Protein AF-A0A9D5CUD9-F1 (afdb_monomer)

pLDDT: mean 70.71, std 22.94, range [28.19, 95.5]

InterPro domains:
  IPR008630 Glycosyltransferase 34 [PTHR31311] (1-83)

Sequence (146 aa):
MIENYHPGLGDHRWPLVTHFVGCKPCGKFGDYPVERCLKQMDRAFNFGDNQILQMYGFEHKTLASRRVKRIRNETSDPLDIKDDLGLLHPSFKETKVESNLSSHPYTARKAINVMFTWHHNLVWNVKEPMPQCNVGKKSLGVYVVN

Solvent-accessible surface area (backbone atoms only — not comparable to full-atom values): 9901 Å² total; per-residue (Å²): 86,83,92,82,43,63,82,77,65,54,40,99,62,30,59,28,63,55,72,60,80,54,43,35,86,66,50,98,78,41,83,45,62,59,70,61,42,51,57,49,50,48,27,53,48,42,59,46,46,31,65,58,32,45,62,76,34,28,33,52,75,40,50,87,42,95,49,68,42,75,78,55,81,90,63,99,61,67,81,80,60,76,43,98,80,46,72,92,76,38,79,92,74,64,76,84,76,79,80,78,84,70,90,77,85,87,87,81,93,82,85,88,83,89,86,84,86,85,86,82,79,84,72,80,74,88,70,78,69,73,86,69,68,54,93,88,58,84,70,76,63,70,50,79,42,115

Structure (mmCIF, N/CA/C/O backbone):
data_AF-A0A9D5CUD9-F1
#
_entry.id   AF-A0A9D5CUD9-F1
#
loop_
_atom_site.group_PDB
_atom_site.id
_atom_site.type_symbol
_atom_site.label_atom_id
_atom_site.label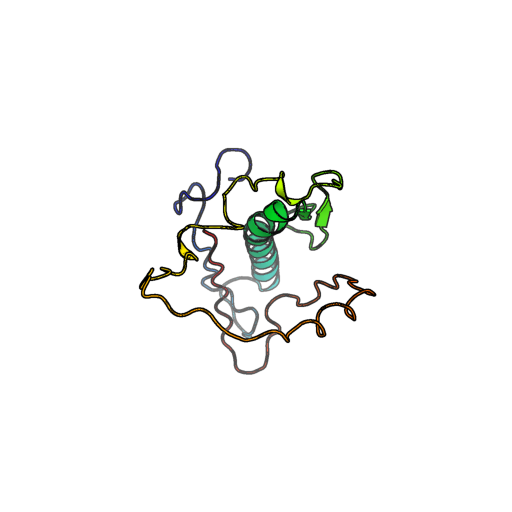_alt_id
_atom_site.label_comp_id
_atom_site.label_asym_id
_atom_site.label_entity_id
_atom_site.label_seq_id
_atom_site.pdbx_PDB_ins_code
_atom_site.Cartn_x
_atom_site.Cartn_y
_atom_site.Cartn_z
_atom_site.occupancy
_atom_site.B_iso_or_equiv
_atom_site.auth_seq_id
_atom_site.auth_comp_id
_atom_site.auth_asym_id
_atom_site.auth_atom_id
_atom_site.pdbx_PDB_model_num
ATOM 1 N N . MET A 1 1 ? -9.899 -0.698 -6.709 1.00 85.69 1 MET A N 1
ATOM 2 C CA . MET A 1 1 ? -9.750 -1.756 -5.687 1.00 85.69 1 MET A CA 1
ATOM 3 C C . MET A 1 1 ? -10.235 -1.229 -4.353 1.00 85.69 1 MET A C 1
ATOM 5 O O . MET A 1 1 ? -11.344 -1.582 -4.002 1.00 85.69 1 MET A O 1
ATOM 9 N N . ILE A 1 2 ? -9.510 -0.299 -3.719 1.00 86.75 2 ILE A N 1
ATOM 10 C CA . ILE A 1 2 ? -9.855 0.278 -2.400 1.00 86.75 2 ILE A CA 1
ATOM 11 C C . ILE A 1 2 ? -11.309 0.782 -2.296 1.00 86.75 2 ILE A C 1
ATOM 13 O O . ILE A 1 2 ? -11.946 0.562 -1.281 1.00 86.75 2 ILE A O 1
ATOM 17 N N . GLU A 1 3 ? -11.849 1.425 -3.335 1.00 89.19 3 GLU A N 1
ATOM 18 C CA . GLU A 1 3 ? -13.214 1.991 -3.299 1.00 89.19 3 GLU A CA 1
ATOM 19 C C . GLU A 1 3 ? -14.338 0.949 -3.416 1.00 89.19 3 GLU A C 1
ATOM 21 O O . GLU A 1 3 ? -15.446 1.197 -2.958 1.00 89.19 3 GLU A O 1
ATOM 26 N N . ASN A 1 4 ? -14.066 -0.206 -4.034 1.00 91.19 4 ASN A N 1
ATOM 27 C CA . ASN A 1 4 ? -15.109 -1.153 -4.457 1.00 91.19 4 ASN A CA 1
ATOM 28 C C . ASN A 1 4 ? -14.991 -2.533 -3.795 1.00 91.19 4 ASN A C 1
ATOM 30 O O . ASN A 1 4 ? -15.916 -3.333 -3.894 1.00 91.19 4 ASN A O 1
ATOM 34 N N . TYR A 1 5 ? -13.845 -2.847 -3.187 1.00 91.75 5 TYR A N 1
ATOM 35 C CA . TYR A 1 5 ? -13.515 -4.180 -2.687 1.00 91.75 5 TYR A CA 1
ATOM 36 C C . TYR A 1 5 ? -12.762 -4.104 -1.359 1.00 91.75 5 TYR A C 1
ATOM 38 O O . TYR A 1 5 ? -12.161 -3.081 -1.035 1.00 91.75 5 TYR A O 1
ATOM 46 N N . HIS A 1 6 ? -12.758 -5.221 -0.633 1.00 87.81 6 HIS A N 1
ATOM 47 C CA . HIS A 1 6 ? -12.074 -5.392 0.646 1.00 87.81 6 HIS A CA 1
ATOM 48 C C . HIS A 1 6 ? -10.998 -6.497 0.561 1.00 87.81 6 HIS A C 1
ATOM 50 O O . HIS A 1 6 ? -11.066 -7.349 -0.335 1.00 87.81 6 HIS A O 1
ATOM 56 N N . PRO A 1 7 ? -10.009 -6.498 1.474 1.00 87.88 7 PRO A N 1
ATOM 57 C CA . PRO A 1 7 ? -9.011 -7.566 1.592 1.00 87.88 7 PRO A CA 1
ATOM 5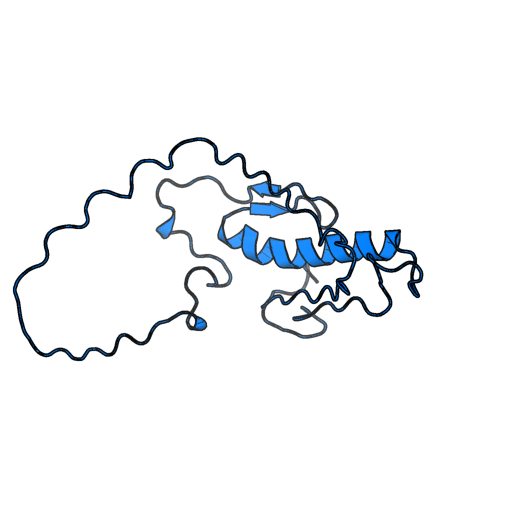8 C C . PRO A 1 7 ? -9.613 -8.943 1.910 1.00 87.88 7 PRO A C 1
ATOM 60 O O . PRO A 1 7 ? -10.781 -9.050 2.289 1.00 87.88 7 PRO A O 1
ATOM 63 N N . GLY A 1 8 ? -8.824 -10.005 1.705 1.00 84.19 8 GLY A N 1
ATOM 64 C CA . GLY A 1 8 ? -9.236 -11.402 1.901 1.00 84.19 8 GLY A CA 1
ATOM 65 C C . GLY A 1 8 ? -9.791 -12.136 0.667 1.00 84.19 8 GLY A C 1
ATOM 66 O O . GLY A 1 8 ? -10.123 -13.314 0.768 1.00 84.19 8 GLY A O 1
ATOM 67 N N . LEU A 1 9 ? -9.893 -11.488 -0.504 1.00 85.31 9 LEU A N 1
ATOM 68 C CA . LEU A 1 9 ? -10.397 -12.127 -1.739 1.00 85.31 9 LEU A CA 1
ATOM 69 C C . LEU A 1 9 ? -9.316 -12.891 -2.521 1.00 85.31 9 LEU A C 1
ATOM 71 O O . LEU A 1 9 ? -9.598 -13.936 -3.103 1.00 85.31 9 LEU A O 1
ATOM 75 N N . GLY A 1 10 ? -8.093 -12.360 -2.570 1.00 84.25 10 GLY A N 1
ATOM 76 C CA . GLY A 1 10 ? -6.942 -12.991 -3.225 1.00 84.25 10 GLY A CA 1
ATOM 77 C C . GLY A 1 10 ? -6.972 -13.032 -4.761 1.00 84.25 10 GLY A C 1
ATOM 78 O O . GLY A 1 10 ? -6.051 -13.581 -5.364 1.00 84.25 10 GLY A O 1
ATOM 79 N N . ASP A 1 11 ? -7.989 -12.457 -5.408 1.00 86.44 11 ASP A N 1
ATOM 80 C CA . ASP A 1 11 ? -8.171 -12.446 -6.864 1.00 86.44 11 ASP A CA 1
ATOM 81 C C . ASP A 1 11 ? -7.969 -11.042 -7.475 1.00 86.44 11 ASP A C 1
ATOM 83 O O . ASP A 1 11 ? -7.394 -10.143 -6.867 1.00 86.44 11 ASP A O 1
ATOM 87 N N . HIS A 1 12 ? -8.445 -10.827 -8.704 1.00 86.62 12 HIS A N 1
ATOM 88 C CA . HIS A 1 12 ? -8.385 -9.532 -9.395 1.00 86.62 12 HIS A CA 1
ATOM 89 C C . HIS A 1 12 ? -9.047 -8.364 -8.632 1.00 86.62 12 HIS A C 1
ATOM 91 O O . HIS A 1 12 ? -8.789 -7.202 -8.957 1.00 86.62 12 HIS A O 1
ATOM 97 N N . ARG A 1 13 ? -9.900 -8.645 -7.640 1.00 90.06 13 ARG A N 1
ATOM 98 C CA . ARG A 1 13 ? -10.549 -7.644 -6.785 1.00 90.06 13 ARG A CA 1
ATOM 99 C C . ARG A 1 13 ? -9.622 -7.180 -5.662 1.00 90.06 13 ARG A C 1
ATOM 101 O O . ARG A 1 13 ? -9.627 -5.991 -5.333 1.00 90.06 13 ARG A O 1
ATOM 108 N N . TRP A 1 14 ? -8.816 -8.098 -5.122 1.00 90.62 14 TRP A N 1
ATOM 109 C CA . TRP A 1 14 ? -7.785 -7.833 -4.119 1.00 90.62 14 TRP A CA 1
ATOM 110 C C . TRP A 1 14 ? -6.623 -8.833 -4.246 1.00 90.62 14 TRP A C 1
ATOM 112 O O . TRP A 1 14 ? -6.706 -9.937 -3.703 1.00 90.62 14 TRP A O 1
ATOM 122 N N . PRO A 1 15 ? -5.548 -8.496 -4.979 1.00 88.56 15 PRO A N 1
ATOM 123 C CA . PRO A 1 15 ? -4.509 -9.466 -5.295 1.00 8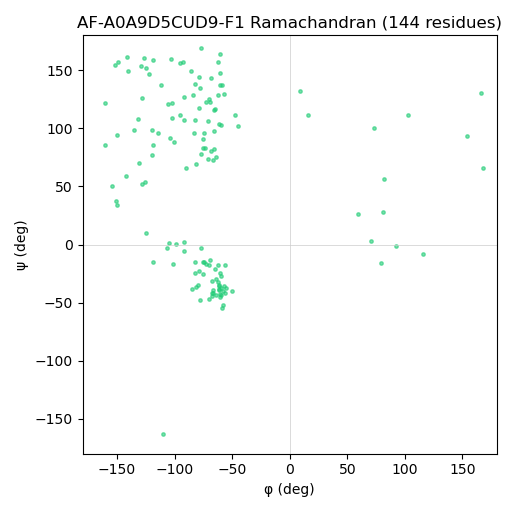8.56 15 PRO A CA 1
ATOM 124 C C . PRO A 1 15 ? -3.695 -9.832 -4.051 1.00 88.56 15 PRO A C 1
ATOM 126 O O . PRO A 1 15 ? -3.090 -8.960 -3.431 1.00 88.56 15 PRO A O 1
ATOM 129 N N . LEU A 1 16 ? -3.612 -11.134 -3.751 1.00 86.06 16 LEU A N 1
ATOM 130 C CA . LEU A 1 16 ? -2.765 -11.666 -2.671 1.00 86.06 16 LEU A CA 1
ATOM 131 C C . LEU A 1 16 ? -1.281 -11.366 -2.920 1.00 86.06 16 LEU A C 1
ATOM 133 O O . LEU A 1 16 ? -0.531 -11.077 -1.992 1.00 86.06 16 LEU A O 1
ATOM 137 N N . VAL A 1 17 ? -0.850 -11.443 -4.183 1.00 87.31 17 VAL A N 1
ATOM 138 C CA . VAL A 1 17 ? 0.535 -11.198 -4.590 1.00 87.31 17 VAL A CA 1
ATOM 139 C C . VAL A 1 17 ? 0.587 -10.196 -5.731 1.00 87.31 17 VAL A C 1
ATOM 141 O O . VAL A 1 17 ? 0.018 -10.423 -6.798 1.00 87.31 17 VAL A O 1
ATOM 144 N N . THR A 1 18 ? 1.363 -9.127 -5.546 1.00 87.06 18 THR A N 1
ATOM 145 C CA . THR A 1 18 ? 1.788 -8.255 -6.652 1.00 87.06 18 THR A CA 1
ATOM 146 C C . THR A 1 18 ? 3.227 -8.579 -7.031 1.00 87.06 18 THR A C 1
ATOM 148 O O . THR A 1 18 ? 4.156 -8.277 -6.284 1.00 87.06 18 THR A O 1
ATOM 151 N N . HIS A 1 19 ? 3.416 -9.201 -8.197 1.00 87.00 19 HIS A N 1
ATOM 152 C CA . HIS A 1 19 ? 4.729 -9.606 -8.695 1.00 87.00 19 HIS A CA 1
ATOM 153 C C . HIS A 1 19 ? 5.208 -8.690 -9.831 1.00 87.00 19 HIS A C 1
ATOM 155 O O . HIS A 1 19 ? 4.575 -8.587 -10.881 1.00 87.00 19 HIS A O 1
ATOM 161 N N . PHE A 1 20 ? 6.360 -8.045 -9.638 1.00 86.38 20 PHE A N 1
ATOM 162 C CA . PHE A 1 20 ? 6.948 -7.094 -10.588 1.00 86.38 20 PHE A CA 1
ATOM 163 C C . PHE A 1 20 ? 7.888 -7.765 -11.602 1.00 86.38 20 PHE A C 1
ATOM 165 O O . PHE A 1 20 ? 9.096 -7.520 -11.613 1.00 86.38 20 PHE A O 1
ATOM 172 N N . VAL A 1 21 ? 7.339 -8.617 -12.470 1.00 85.81 21 VAL A N 1
ATOM 173 C CA . VAL A 1 21 ? 8.107 -9.272 -13.546 1.00 85.81 21 VAL A CA 1
ATOM 174 C C . VAL A 1 21 ? 8.749 -8.223 -14.465 1.00 85.81 21 VAL A C 1
ATOM 176 O O . VAL A 1 21 ? 8.130 -7.219 -14.806 1.00 85.81 21 VAL A O 1
ATOM 179 N N . GLY A 1 22 ? 10.012 -8.431 -14.848 1.00 85.00 22 GLY A N 1
ATOM 180 C CA . GLY A 1 22 ? 10.762 -7.529 -15.739 1.00 85.00 22 GLY A CA 1
ATOM 181 C C . GLY A 1 22 ? 11.322 -6.269 -15.062 1.00 85.00 22 GLY A C 1
ATOM 182 O O . GLY A 1 22 ? 12.247 -5.642 -15.586 1.00 85.00 22 GLY A O 1
ATOM 183 N N . CYS A 1 23 ? 10.846 -5.925 -13.862 1.00 82.75 23 CYS A N 1
ATOM 184 C CA . CYS A 1 23 ? 11.437 -4.874 -13.043 1.00 82.75 23 CYS A CA 1
ATOM 185 C C . CYS A 1 23 ? 12.686 -5.391 -12.327 1.00 82.75 23 CYS A C 1
ATOM 187 O O . CYS A 1 23 ? 12.617 -6.284 -11.486 1.00 82.75 23 CYS A O 1
ATOM 189 N N . LYS A 1 24 ? 13.843 -4.796 -12.629 1.00 83.69 24 LYS A N 1
ATOM 190 C CA . LYS A 1 24 ? 15.125 -5.151 -12.004 1.00 83.69 24 LYS A CA 1
ATOM 191 C C . LYS A 1 24 ? 15.705 -3.929 -11.291 1.00 83.69 24 LYS A C 1
ATOM 193 O O . LYS A 1 24 ? 16.630 -3.323 -11.821 1.00 83.69 24 LYS A O 1
ATOM 198 N N . PRO A 1 25 ? 15.196 -3.552 -10.102 1.00 74.69 25 PRO A N 1
ATOM 199 C CA . PRO A 1 25 ? 15.631 -2.325 -9.430 1.00 74.69 25 PRO A CA 1
ATOM 200 C C . PRO A 1 25 ? 17.111 -2.370 -9.016 1.00 74.69 25 PRO A C 1
ATOM 202 O O . PRO A 1 25 ? 17.735 -1.327 -8.867 1.00 74.69 25 PRO A O 1
ATOM 205 N N . CYS A 1 26 ? 17.687 -3.572 -8.901 1.00 75.81 26 CYS A N 1
ATOM 206 C CA . CYS A 1 26 ? 19.105 -3.791 -8.599 1.00 75.81 26 CYS A CA 1
ATOM 207 C C . CYS A 1 26 ? 19.947 -4.241 -9.802 1.00 75.81 26 CYS A C 1
ATOM 209 O O . CYS A 1 26 ? 21.137 -4.510 -9.654 1.00 75.81 26 CYS A O 1
ATOM 211 N N . GLY A 1 27 ? 19.342 -4.369 -10.986 1.00 72.75 27 GLY A N 1
ATOM 212 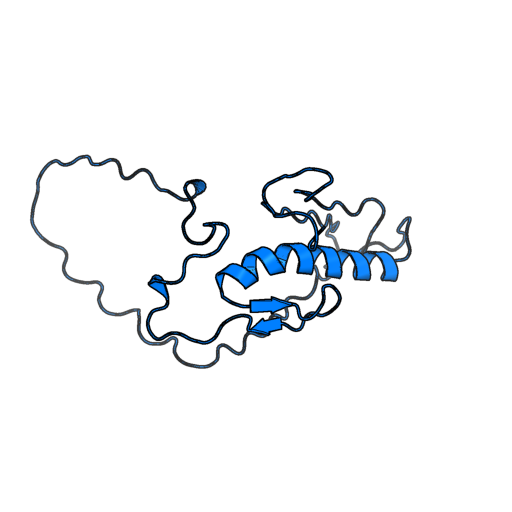C CA . GLY A 1 27 ? 20.029 -4.765 -12.214 1.00 72.75 27 GLY A CA 1
ATOM 213 C C . GLY A 1 27 ? 20.276 -3.573 -13.136 1.00 72.75 27 GLY A C 1
ATOM 214 O O . GLY A 1 27 ? 19.601 -2.556 -13.046 1.00 72.75 27 GLY A O 1
ATOM 215 N N . LYS A 1 28 ? 21.229 -3.713 -14.064 1.00 66.81 28 LYS A N 1
ATOM 216 C CA . LYS A 1 28 ? 21.530 -2.667 -15.061 1.00 66.81 28 LYS A CA 1
ATOM 217 C C . LYS A 1 28 ? 20.537 -2.623 -16.233 1.00 66.81 28 LYS A C 1
ATOM 219 O O . LYS A 1 28 ? 20.412 -1.587 -16.869 1.00 66.81 28 LYS A O 1
ATOM 224 N N . PHE A 1 29 ? 19.835 -3.727 -16.509 1.00 71.31 29 PHE A N 1
ATOM 225 C CA . PHE A 1 29 ? 18.926 -3.860 -17.656 1.00 71.31 29 PHE A CA 1
ATOM 226 C C . PHE A 1 29 ? 17.605 -4.516 -17.239 1.00 71.31 29 PHE A C 1
ATOM 228 O O . PHE A 1 29 ? 17.526 -5.742 -17.099 1.00 71.31 29 PHE A O 1
ATOM 235 N N . GLY A 1 30 ? 16.583 -3.696 -17.003 1.00 76.81 30 GLY A N 1
ATOM 236 C CA . GLY A 1 30 ? 15.193 -4.130 -16.851 1.00 76.81 30 GLY A CA 1
ATOM 237 C C . GLY A 1 30 ? 14.434 -4.008 -18.170 1.00 76.81 30 GLY A C 1
ATOM 238 O O . GLY A 1 30 ? 14.799 -3.193 -19.013 1.00 76.81 30 GLY A O 1
ATOM 239 N N . ASP A 1 31 ? 13.367 -4.787 -18.324 1.00 81.00 31 ASP A N 1
ATOM 240 C CA . ASP A 1 31 ? 12.485 -4.708 -19.501 1.00 81.00 31 ASP A CA 1
ATOM 241 C C . ASP A 1 31 ? 11.584 -3.459 -19.439 1.00 81.00 31 ASP A C 1
ATOM 243 O O . ASP A 1 31 ? 11.007 -3.024 -20.434 1.00 81.00 31 ASP A O 1
ATOM 247 N N . TYR A 1 32 ? 11.502 -2.846 -18.251 1.00 83.31 32 TYR A N 1
ATOM 248 C CA . TYR A 1 32 ? 10.769 -1.619 -17.972 1.00 83.31 32 TYR A CA 1
ATOM 249 C C . TYR A 1 32 ? 11.677 -0.546 -17.349 1.00 83.31 32 TYR A C 1
ATOM 251 O O . TYR A 1 32 ? 12.621 -0.884 -16.627 1.00 83.31 32 TYR A O 1
ATOM 259 N N . PRO A 1 33 ? 11.367 0.754 -17.548 1.00 87.25 33 PRO A N 1
ATOM 260 C CA . PRO A 1 33 ? 12.099 1.848 -16.916 1.00 87.25 33 PRO A CA 1
ATOM 261 C C . PRO A 1 33 ? 12.106 1.724 -15.389 1.00 87.25 33 PRO A C 1
ATOM 263 O O . PRO A 1 33 ? 11.050 1.591 -14.761 1.00 87.25 33 PRO A O 1
ATOM 266 N N . VAL A 1 34 ? 13.295 1.825 -14.788 1.00 85.75 34 VAL A N 1
ATOM 267 C CA . VAL A 1 34 ? 13.508 1.635 -13.342 1.00 85.75 34 VAL A CA 1
ATOM 268 C C . VAL A 1 34 ? 12.623 2.566 -12.511 1.00 85.75 34 VAL A C 1
ATOM 270 O O . VAL A 1 34 ? 12.000 2.128 -11.549 1.00 85.75 34 VAL A O 1
ATOM 273 N N . GLU A 1 35 ? 12.478 3.826 -12.914 1.00 86.56 35 GLU A N 1
ATOM 274 C CA . GLU A 1 35 ? 11.651 4.811 -12.206 1.00 86.56 35 GLU A CA 1
ATOM 275 C C . GLU A 1 35 ? 10.173 4.418 -12.152 1.00 86.56 35 GLU A C 1
ATOM 277 O O . GLU A 1 35 ? 9.509 4.608 -11.132 1.00 86.56 35 GLU A O 1
ATOM 282 N N . ARG A 1 36 ? 9.643 3.847 -13.243 1.00 88.69 36 ARG A N 1
ATOM 283 C CA . ARG A 1 36 ? 8.260 3.360 -13.289 1.00 88.69 36 ARG A CA 1
ATOM 284 C C . ARG A 1 36 ? 8.097 2.159 -12.366 1.00 88.69 36 ARG A C 1
ATOM 286 O O . ARG A 1 36 ? 7.123 2.114 -11.620 1.00 88.69 36 ARG A O 1
ATOM 293 N N . CYS A 1 37 ? 9.044 1.225 -12.399 1.00 87.06 37 CYS A N 1
ATOM 294 C CA . CYS A 1 37 ? 9.053 0.065 -11.516 1.00 87.06 37 CYS A CA 1
ATOM 295 C C . CYS A 1 37 ? 9.061 0.477 -10.044 1.00 87.06 37 CYS A C 1
ATOM 297 O O . CYS A 1 37 ? 8.174 0.067 -9.303 1.00 87.06 37 CYS A O 1
ATOM 299 N N . LEU A 1 38 ? 9.990 1.347 -9.643 1.00 86.75 38 LEU A N 1
ATOM 300 C CA . LEU A 1 38 ? 10.100 1.816 -8.261 1.00 86.75 38 LEU A CA 1
ATOM 301 C C . LEU A 1 38 ? 8.825 2.534 -7.802 1.00 86.75 38 LEU A C 1
ATOM 303 O O . LEU A 1 38 ? 8.280 2.202 -6.757 1.00 86.75 38 LEU A O 1
ATOM 307 N N . LYS A 1 39 ? 8.264 3.432 -8.620 1.00 90.06 39 LYS A N 1
ATOM 308 C CA . LYS A 1 39 ? 7.004 4.114 -8.278 1.00 90.06 39 LYS A CA 1
ATOM 309 C C . LYS A 1 39 ? 5.837 3.146 -8.066 1.00 90.06 39 LYS A C 1
ATOM 311 O O . LYS A 1 39 ? 4.981 3.404 -7.226 1.00 90.06 39 LYS A O 1
ATOM 316 N N . GLN A 1 40 ? 5.753 2.066 -8.843 1.00 90.25 40 GLN A N 1
ATOM 317 C CA . GLN A 1 40 ? 4.676 1.081 -8.689 1.00 90.25 40 GLN A CA 1
ATOM 318 C C . GLN A 1 40 ? 4.941 0.116 -7.530 1.00 90.25 40 GLN A C 1
ATOM 320 O O . GLN A 1 40 ? 4.002 -0.239 -6.824 1.00 90.25 40 GLN A O 1
ATOM 325 N N . MET A 1 41 ? 6.202 -0.242 -7.283 1.00 87.69 41 MET A N 1
ATOM 326 C CA . MET A 1 41 ? 6.625 -0.994 -6.100 1.00 87.69 41 MET A CA 1
ATOM 327 C C . MET A 1 41 ? 6.294 -0.234 -4.809 1.00 87.69 41 MET A C 1
ATOM 329 O O . MET A 1 41 ? 5.718 -0.830 -3.908 1.00 87.69 41 MET A O 1
ATOM 333 N N . ASP A 1 42 ? 6.545 1.080 -4.749 1.00 89.88 42 ASP A N 1
ATOM 334 C CA . ASP A 1 42 ? 6.193 1.919 -3.588 1.00 89.88 42 ASP A CA 1
ATOM 335 C C . ASP A 1 42 ? 4.680 1.896 -3.339 1.00 89.88 42 ASP A C 1
ATOM 337 O O . ASP A 1 42 ? 4.216 1.760 -2.208 1.00 89.88 42 ASP A O 1
ATOM 341 N N . ARG A 1 43 ? 3.891 1.987 -4.414 1.00 92.25 43 ARG A N 1
ATOM 342 C CA . ARG A 1 43 ? 2.428 1.945 -4.328 1.00 92.25 43 ARG A CA 1
ATOM 343 C C . ARG A 1 43 ? 1.906 0.589 -3.880 1.00 92.25 43 ARG A C 1
ATOM 345 O O . ARG A 1 43 ? 0.978 0.559 -3.080 1.00 92.25 43 ARG A O 1
ATOM 352 N N . ALA A 1 44 ? 2.472 -0.503 -4.390 1.00 90.88 44 ALA A N 1
ATOM 353 C CA . ALA A 1 44 ? 2.095 -1.852 -3.977 1.00 90.88 44 ALA A CA 1
ATOM 354 C C . ALA A 1 44 ? 2.488 -2.126 -2.524 1.00 90.88 44 ALA A C 1
ATOM 356 O O . ALA A 1 44 ? 1.694 -2.697 -1.782 1.00 90.88 44 ALA A O 1
ATOM 357 N N . PHE A 1 45 ? 3.662 -1.652 -2.099 1.00 91.56 45 PHE A N 1
ATOM 358 C CA . PHE A 1 45 ? 4.075 -1.708 -0.704 1.00 91.56 45 PHE A CA 1
ATOM 359 C C . PHE A 1 45 ? 3.076 -0.968 0.188 1.00 91.56 45 PHE A C 1
ATOM 361 O O . PHE A 1 45 ? 2.502 -1.585 1.073 1.00 91.56 45 PHE A O 1
ATOM 368 N N . ASN A 1 46 ? 2.783 0.305 -0.094 1.00 91.88 46 ASN A N 1
ATOM 369 C CA . ASN A 1 46 ? 1.847 1.095 0.714 1.00 91.88 46 ASN A CA 1
ATOM 370 C C . ASN A 1 46 ? 0.411 0.542 0.677 1.00 91.88 46 ASN A C 1
ATOM 372 O O . ASN A 1 46 ? -0.336 0.700 1.639 1.00 91.88 46 ASN A O 1
ATOM 376 N N . PHE A 1 47 ? 0.010 -0.107 -0.421 1.00 92.88 47 PHE A N 1
ATOM 377 C CA . PHE A 1 47 ? -1.282 -0.789 -0.525 1.00 92.88 47 PHE A CA 1
ATOM 378 C C . PHE A 1 47 ? -1.382 -1.961 0.463 1.00 92.88 47 PHE A C 1
ATOM 380 O O . PHE A 1 47 ? -2.403 -2.108 1.134 1.00 92.88 47 PHE A O 1
ATOM 387 N N . GLY A 1 48 ? -0.317 -2.758 0.590 1.00 90.75 48 GLY A N 1
ATOM 388 C CA . GLY A 1 48 ? -0.218 -3.806 1.608 1.00 90.75 48 GLY A CA 1
ATOM 389 C C . GLY A 1 48 ? -0.061 -3.246 3.022 1.00 90.75 48 GLY A C 1
ATOM 390 O O . GLY A 1 48 ? -0.785 -3.633 3.930 1.00 90.75 48 GLY A O 1
ATOM 391 N N . ASP A 1 49 ? 0.838 -2.280 3.195 1.00 91.88 49 ASP A N 1
ATOM 392 C CA . ASP A 1 49 ? 1.178 -1.683 4.489 1.00 91.88 49 ASP A CA 1
ATOM 393 C C . ASP A 1 49 ? -0.018 -0.971 5.134 1.00 91.88 49 ASP A C 1
ATOM 395 O O . ASP A 1 49 ? -0.186 -1.020 6.348 1.00 91.88 49 ASP A O 1
ATOM 399 N N . ASN A 1 50 ? -0.925 -0.393 4.338 1.00 91.88 50 ASN A N 1
ATOM 400 C CA . ASN A 1 50 ? -2.176 0.166 4.853 1.00 91.88 50 ASN A CA 1
ATOM 401 C C . ASN A 1 50 ? -3.027 -0.854 5.620 1.00 91.88 50 ASN A C 1
ATOM 403 O O . ASN A 1 50 ? -3.628 -0.476 6.618 1.00 91.88 50 ASN A O 1
ATOM 407 N N . GLN A 1 51 ? -3.048 -2.128 5.218 1.00 89.75 51 GLN A N 1
ATOM 408 C CA . GLN A 1 51 ? -3.814 -3.159 5.935 1.00 89.75 51 GLN A CA 1
ATOM 409 C C . GLN A 1 51 ? -3.225 -3.429 7.321 1.00 89.75 51 GLN A C 1
ATOM 411 O O . GLN A 1 51 ? -3.955 -3.692 8.271 1.00 89.75 51 GLN A O 1
ATOM 416 N N . ILE A 1 52 ? -1.906 -3.283 7.459 1.00 89.62 52 ILE A N 1
ATOM 417 C CA . ILE A 1 52 ? -1.217 -3.415 8.741 1.00 89.62 52 ILE A CA 1
ATOM 418 C C . ILE A 1 52 ? -1.396 -2.156 9.590 1.00 89.62 52 ILE A C 1
ATOM 420 O O . ILE A 1 52 ? -1.747 -2.235 10.765 1.00 89.62 52 ILE A O 1
ATOM 424 N N . LEU A 1 53 ? -1.185 -0.978 9.002 1.00 91.81 53 LEU A N 1
ATOM 425 C CA . LEU A 1 53 ? -1.299 0.306 9.693 1.00 91.81 53 LEU A CA 1
ATOM 426 C C . LEU A 1 53 ? -2.713 0.559 10.226 1.00 91.81 53 LEU A C 1
ATOM 428 O O . LEU A 1 53 ? -2.856 1.130 11.312 1.00 91.81 53 LEU A O 1
ATOM 432 N N . GLN A 1 54 ? -3.744 0.102 9.510 1.00 90.69 54 GLN A N 1
ATOM 433 C CA . GLN A 1 54 ? -5.139 0.263 9.918 1.00 90.69 54 GLN A CA 1
ATOM 434 C C . GLN A 1 54 ? -5.433 -0.431 11.252 1.00 90.69 54 GLN A C 1
ATOM 436 O O . GLN A 1 54 ? -6.113 0.167 12.089 1.00 90.69 54 GLN A O 1
ATOM 441 N N . MET A 1 55 ? -4.817 -1.590 11.530 1.00 88.12 55 MET A N 1
ATOM 442 C CA . MET A 1 55 ? -4.908 -2.250 12.845 1.00 88.12 55 MET A CA 1
ATOM 443 C C . MET A 1 55 ? -4.480 -1.312 13.988 1.00 88.12 55 MET A C 1
ATOM 445 O O . MET A 1 55 ? -5.080 -1.270 15.063 1.00 88.12 55 MET A O 1
ATOM 449 N N . TYR A 1 56 ? -3.463 -0.486 13.737 1.00 89.62 56 TYR A N 1
ATOM 450 C CA . TYR A 1 56 ? -2.917 0.462 14.708 1.00 89.62 56 TYR A CA 1
ATOM 451 C C . TYR A 1 56 ? -3.562 1.855 14.643 1.00 89.62 56 TYR A C 1
ATOM 453 O O . TYR A 1 56 ? -3.184 2.742 15.407 1.00 89.62 56 TYR A O 1
ATOM 461 N N . GLY A 1 57 ? -4.557 2.067 13.776 1.00 91.38 57 GLY A N 1
ATOM 462 C CA . GLY A 1 57 ? -5.241 3.353 13.634 1.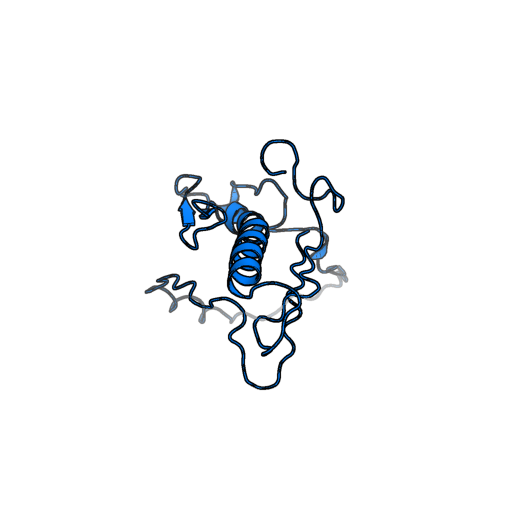00 91.38 57 GLY A CA 1
ATOM 463 C C . GLY A 1 57 ? -4.493 4.378 12.779 1.00 91.38 57 GLY A C 1
ATOM 464 O O . GLY A 1 57 ? -4.684 5.587 12.963 1.00 91.38 57 GLY A O 1
ATOM 465 N N . PHE A 1 58 ? -3.684 3.915 11.826 1.00 94.56 58 PHE A N 1
ATOM 466 C CA . PHE A 1 58 ? -2.971 4.747 10.858 1.00 94.56 58 PHE A CA 1
ATOM 467 C C . PHE A 1 58 ? -3.249 4.306 9.417 1.00 94.56 58 PHE A C 1
ATOM 469 O O . PHE A 1 58 ? -3.644 3.178 9.160 1.00 94.56 58 PHE A O 1
ATOM 476 N N . GLU A 1 59 ? -2.999 5.195 8.460 1.00 94.12 59 GLU A N 1
ATOM 477 C CA . GLU A 1 59 ? -2.929 4.853 7.036 1.00 94.12 59 GLU A CA 1
ATOM 478 C C . GLU A 1 59 ? -1.989 5.812 6.298 1.00 94.12 59 GLU A C 1
ATOM 480 O O . GLU A 1 59 ? -1.800 6.961 6.710 1.00 94.12 59 GLU A O 1
ATOM 485 N N . HIS A 1 60 ? -1.404 5.383 5.183 1.00 95.50 60 HIS A N 1
ATOM 486 C CA . HIS A 1 60 ? -0.676 6.264 4.271 1.00 95.50 60 HIS A CA 1
ATOM 487 C C . HIS A 1 60 ? -1.599 7.348 3.712 1.00 95.50 60 HIS A C 1
ATOM 489 O O . HIS A 1 60 ? -2.723 7.082 3.291 1.00 95.50 60 HIS A O 1
ATOM 495 N N . LYS A 1 61 ? -1.110 8.593 3.642 1.00 94.88 61 LYS A N 1
ATOM 496 C CA . LYS A 1 61 ? -1.877 9.731 3.097 1.00 94.88 61 LYS A CA 1
ATOM 497 C C . LYS A 1 61 ? -2.321 9.487 1.657 1.00 94.88 61 LYS A C 1
ATOM 499 O O . LYS A 1 61 ? -3.421 9.871 1.276 1.00 94.88 61 LYS A O 1
ATOM 504 N N . THR A 1 62 ? -1.434 8.899 0.865 1.00 94.88 62 THR A N 1
ATOM 505 C CA . THR A 1 62 ? -1.684 8.417 -0.492 1.00 94.88 62 THR A CA 1
ATOM 506 C C . THR A 1 62 ? -0.782 7.214 -0.733 1.00 94.88 62 THR A C 1
ATOM 508 O O . THR A 1 62 ? 0.287 7.121 -0.136 1.00 94.88 62 THR A O 1
ATOM 511 N N . LEU A 1 63 ? -1.135 6.336 -1.676 1.00 92.56 63 LEU A N 1
ATOM 512 C CA . LEU A 1 63 ? -0.286 5.186 -2.021 1.00 92.56 63 LEU A CA 1
ATOM 513 C C . LEU A 1 63 ? 1.094 5.582 -2.573 1.00 92.56 63 LEU A C 1
ATOM 515 O O . LEU A 1 63 ? 1.998 4.760 -2.612 1.00 92.56 63 LEU A O 1
ATOM 519 N N . ALA A 1 64 ? 1.279 6.825 -3.020 1.00 92.50 64 ALA A N 1
ATOM 520 C CA . ALA A 1 64 ? 2.564 7.318 -3.516 1.00 92.50 64 ALA A CA 1
ATOM 521 C C . ALA A 1 64 ? 3.419 7.990 -2.425 1.00 92.50 64 ALA A C 1
ATOM 523 O O . ALA A 1 64 ? 4.546 8.403 -2.696 1.00 92.50 64 ALA A O 1
ATOM 524 N N . SER A 1 65 ? 2.890 8.161 -1.211 1.00 90.88 65 SER A N 1
ATOM 525 C CA . SER A 1 65 ? 3.571 8.853 -0.122 1.00 90.88 65 SER A CA 1
ATOM 526 C C . SER A 1 65 ? 3.935 7.882 0.985 1.00 90.88 65 SER A C 1
ATOM 528 O O . SER A 1 65 ? 3.104 7.104 1.416 1.00 90.88 65 SER A O 1
ATOM 530 N N . ARG A 1 66 ? 5.150 8.017 1.520 1.00 90.06 66 ARG A N 1
ATOM 531 C CA . ARG A 1 66 ? 5.588 7.311 2.737 1.00 90.06 66 ARG A CA 1
ATOM 532 C C . ARG A 1 66 ? 5.029 7.920 4.030 1.00 90.06 66 ARG A C 1
ATOM 534 O O . ARG A 1 66 ? 5.366 7.476 5.120 1.00 90.06 66 ARG A O 1
ATOM 541 N N . ARG A 1 67 ? 4.281 9.026 3.934 1.00 93.31 67 ARG A N 1
ATOM 542 C CA . ARG A 1 67 ? 3.736 9.721 5.104 1.00 93.31 67 ARG A CA 1
ATOM 543 C C . ARG A 1 67 ? 2.430 9.064 5.519 1.00 93.31 67 ARG A C 1
ATOM 545 O O . ARG A 1 67 ? 1.498 9.011 4.719 1.00 93.31 67 ARG A O 1
ATOM 552 N N . VAL A 1 68 ? 2.336 8.722 6.795 1.00 95.19 68 VAL A N 1
ATOM 553 C CA . VAL A 1 68 ? 1.107 8.228 7.416 1.00 95.19 68 VAL A CA 1
ATOM 554 C C . VAL A 1 68 ? 0.296 9.363 8.044 1.00 95.19 68 VAL A C 1
ATOM 556 O O . VAL A 1 68 ? 0.814 10.443 8.347 1.00 95.19 68 VAL A O 1
ATOM 559 N N . LYS A 1 69 ? -1.001 9.132 8.209 1.00 94.88 69 LYS A N 1
ATOM 560 C CA . LYS A 1 69 ? -1.933 9.943 8.990 1.00 94.88 69 LYS A CA 1
ATOM 561 C C . LYS A 1 69 ? -2.708 9.027 9.935 1.00 94.88 69 LYS A C 1
ATOM 563 O O . LYS A 1 69 ? -2.874 7.841 9.670 1.00 94.88 69 LYS A O 1
ATOM 568 N N . ARG A 1 70 ? -3.166 9.593 11.044 1.00 94.69 70 ARG A N 1
ATOM 569 C CA . ARG A 1 70 ? -4.022 8.919 12.020 1.00 94.69 70 ARG A CA 1
ATOM 570 C C . ARG A 1 70 ? -5.459 8.873 11.482 1.00 94.69 70 ARG A C 1
ATOM 572 O O . ARG A 1 70 ? -5.933 9.893 10.986 1.00 94.69 70 ARG A O 1
ATOM 579 N N . ILE A 1 71 ? -6.126 7.720 11.579 1.00 93.12 71 ILE A N 1
ATOM 580 C CA . ILE A 1 71 ? -7.527 7.538 11.136 1.00 93.12 71 ILE A CA 1
ATOM 581 C C . ILE A 1 71 ? -8.535 7.549 12.289 1.00 93.12 71 ILE A C 1
ATOM 583 O O . ILE A 1 71 ? -9.720 7.760 12.061 1.00 93.12 71 ILE A O 1
ATOM 587 N N . ARG A 1 72 ? -8.070 7.366 13.532 1.00 88.88 72 ARG A N 1
ATOM 588 C CA . ARG A 1 72 ? -8.904 7.384 14.743 1.00 88.88 72 ARG A CA 1
ATOM 589 C C . ARG A 1 72 ? -8.219 8.094 15.906 1.00 88.88 72 ARG A C 1
ATOM 591 O O . ARG A 1 72 ? -6.992 8.047 16.033 1.00 88.88 72 ARG A O 1
ATOM 598 N N . ASN A 1 73 ? -9.017 8.721 16.765 1.00 90.75 73 ASN A N 1
ATOM 599 C CA . ASN A 1 73 ? -8.530 9.371 17.981 1.00 90.75 73 ASN A CA 1
ATOM 600 C C . ASN A 1 73 ? -7.883 8.360 18.939 1.00 90.75 73 ASN A C 1
ATOM 602 O O . ASN A 1 73 ? -8.138 7.155 18.872 1.00 90.75 73 ASN A O 1
ATOM 606 N N . GLU A 1 74 ? -7.015 8.861 19.816 1.00 86.38 74 GLU A N 1
ATOM 607 C CA . GLU A 1 74 ? -6.486 8.060 20.917 1.00 86.38 74 GLU A CA 1
ATOM 608 C C . GLU A 1 74 ? -7.600 7.764 21.923 1.00 86.38 74 GLU A C 1
ATOM 610 O O . GLU A 1 74 ? -8.483 8.589 22.155 1.00 86.38 74 GLU A O 1
ATOM 615 N N . THR A 1 75 ? -7.559 6.562 22.486 1.00 88.06 75 THR A N 1
ATOM 616 C CA . THR A 1 75 ? -8.495 6.095 23.508 1.00 88.06 75 THR A CA 1
ATOM 617 C C . THR A 1 75 ? -7.698 5.700 24.742 1.00 88.06 75 THR A C 1
ATOM 619 O O . THR A 1 75 ? -6.575 5.203 24.625 1.00 88.06 75 THR A O 1
ATOM 622 N N . SER A 1 76 ? -8.279 5.909 25.920 1.00 89.88 76 SER A N 1
ATOM 623 C CA . SER A 1 76 ? -7.754 5.369 27.174 1.00 89.88 76 SER A CA 1
ATOM 624 C C . SER A 1 76 ? -7.964 3.858 27.294 1.00 89.88 76 SER A C 1
ATOM 626 O O . SER A 1 76 ? -7.293 3.233 28.108 1.00 89.88 76 SER A O 1
ATOM 628 N N . ASP A 1 77 ? -8.860 3.284 26.483 1.00 89.56 77 ASP A N 1
ATOM 629 C CA . ASP A 1 77 ? -9.119 1.844 26.426 1.00 89.56 77 ASP A CA 1
ATOM 630 C C . ASP A 1 77 ? -8.814 1.272 25.028 1.00 89.56 77 ASP A C 1
ATOM 632 O O . ASP A 1 77 ? -9.683 1.237 24.152 1.00 89.56 77 ASP A O 1
ATOM 636 N N . PRO A 1 78 ? -7.550 0.907 24.749 1.00 84.25 78 PRO A N 1
ATOM 637 C CA . PRO A 1 78 ? -7.135 0.423 23.436 1.00 84.25 78 PRO A CA 1
ATOM 638 C C . PRO A 1 78 ? -7.580 -1.015 23.137 1.00 84.25 78 PRO A C 1
ATOM 640 O O . PRO A 1 78 ? -7.513 -1.408 21.974 1.00 84.25 78 PRO A O 1
ATOM 643 N N . LEU A 1 79 ? -8.001 -1.792 24.142 1.00 84.75 79 LEU A N 1
ATOM 644 C CA . LEU A 1 79 ? -8.379 -3.202 23.974 1.00 84.75 79 LEU A CA 1
ATOM 645 C C . LEU A 1 79 ? -9.812 -3.370 23.462 1.00 84.75 79 LEU A C 1
ATOM 647 O O . LEU A 1 79 ? -10.114 -4.363 22.802 1.00 84.75 79 LEU A O 1
ATOM 651 N N . ASP A 1 80 ? -10.667 -2.377 23.698 1.00 82.25 80 ASP A N 1
ATOM 652 C CA . ASP A 1 80 ? -12.027 -2.335 23.155 1.00 82.25 80 ASP A CA 1
ATOM 653 C C . ASP A 1 80 ? -12.061 -2.093 21.637 1.00 82.25 80 ASP A C 1
ATOM 655 O O . ASP A 1 80 ? -13.065 -2.362 20.970 1.00 82.25 80 ASP A O 1
ATOM 659 N N . ILE A 1 81 ? -10.957 -1.607 21.062 1.00 81.62 81 ILE A N 1
ATOM 660 C CA . ILE A 1 81 ? -10.844 -1.380 19.623 1.00 81.62 81 ILE A CA 1
ATOM 661 C C . ILE A 1 81 ? -10.483 -2.692 18.938 1.00 81.62 81 ILE A C 1
ATOM 663 O O . ILE A 1 81 ? -9.340 -3.145 18.973 1.00 81.62 81 ILE A O 1
ATOM 667 N N . LYS A 1 82 ? -11.466 -3.263 18.246 1.00 80.62 82 LYS A N 1
ATOM 668 C CA . LYS A 1 82 ? -11.249 -4.373 17.319 1.00 80.62 82 LYS A CA 1
ATOM 669 C C . LYS A 1 82 ? -10.782 -3.828 15.980 1.00 80.62 82 LYS A C 1
ATOM 671 O O . LYS A 1 82 ? -11.293 -2.813 15.510 1.00 80.62 82 LYS A O 1
ATOM 676 N N . ASP A 1 83 ? -9.808 -4.494 15.381 1.00 82.81 83 ASP A N 1
ATOM 677 C CA . ASP A 1 83 ? -9.419 -4.207 14.011 1.00 82.81 83 ASP A CA 1
ATOM 678 C C . ASP A 1 83 ? -10.414 -4.850 13.032 1.00 82.81 83 ASP A C 1
ATOM 680 O O . ASP A 1 83 ? -10.923 -5.944 13.283 1.00 82.81 83 ASP A O 1
ATOM 684 N N . ASP A 1 84 ? -10.693 -4.171 11.918 1.00 80.06 84 ASP A N 1
ATOM 685 C CA . ASP A 1 84 ? -11.750 -4.562 10.971 1.00 80.06 84 ASP A CA 1
ATOM 686 C C . ASP A 1 84 ? -11.539 -5.959 10.360 1.00 80.06 84 ASP A C 1
ATOM 688 O O . ASP A 1 84 ? -12.495 -6.602 9.926 1.00 80.06 84 ASP A O 1
ATOM 692 N N . LEU A 1 85 ? -10.290 -6.433 10.326 1.00 80.44 85 LEU A N 1
ATOM 693 C CA . LEU A 1 85 ? -9.890 -7.691 9.693 1.00 80.44 85 LEU A CA 1
ATOM 694 C C . LEU A 1 85 ? -9.560 -8.807 10.699 1.00 80.44 85 LEU A C 1
ATOM 696 O O . LEU A 1 85 ? -9.262 -9.926 10.284 1.00 80.44 85 LEU A O 1
ATOM 700 N N . GLY A 1 86 ? -9.607 -8.536 12.008 1.00 81.94 86 GLY A N 1
ATOM 701 C CA . GLY A 1 86 ? -9.239 -9.487 13.065 1.00 81.94 86 GLY A CA 1
ATOM 702 C C . GLY A 1 86 ? -7.790 -9.999 12.999 1.00 81.94 86 GLY A C 1
ATOM 703 O O . GLY A 1 86 ? -7.496 -11.109 13.445 1.00 81.94 86 GLY A O 1
ATOM 704 N N . LEU A 1 87 ? -6.874 -9.224 12.423 1.00 84.06 87 LEU A N 1
ATOM 705 C CA . LEU A 1 87 ? -5.472 -9.565 12.191 1.00 84.06 87 LEU A CA 1
ATOM 706 C C . LEU A 1 87 ? -4.570 -9.345 13.415 1.00 84.06 87 LEU A C 1
ATOM 708 O O . LEU A 1 87 ? -3.453 -9.877 13.439 1.00 84.06 87 LEU A O 1
ATOM 712 N N . LEU A 1 88 ? -5.021 -8.608 14.440 1.00 84.31 88 LEU A N 1
ATOM 713 C CA . LEU A 1 88 ? -4.264 -8.452 15.691 1.00 84.31 88 LEU A CA 1
ATOM 7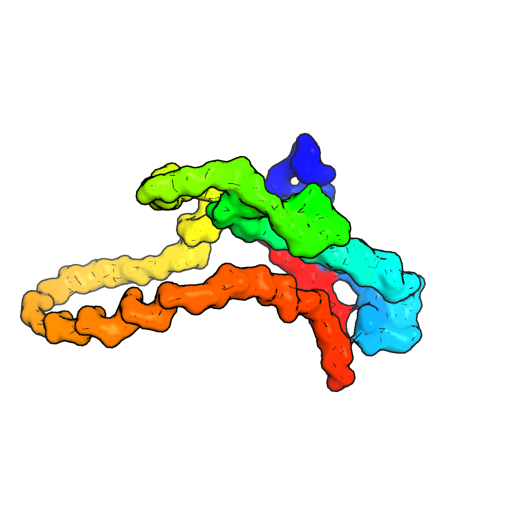14 C C . LEU A 1 88 ? -4.184 -9.770 16.476 1.00 84.31 88 LEU A C 1
ATOM 716 O O . LEU A 1 88 ? -3.112 -10.136 16.965 1.00 84.31 88 LEU A O 1
ATOM 720 N N . HIS A 1 89 ? -5.293 -10.512 16.529 1.00 84.75 89 HIS A N 1
ATOM 721 C CA . HIS A 1 89 ? -5.405 -11.812 17.198 1.00 84.75 89 HIS A CA 1
ATOM 722 C C . HIS A 1 89 ? -6.064 -12.852 16.282 1.00 84.75 89 HIS A C 1
ATOM 724 O O . HIS A 1 89 ? -7.202 -13.257 16.517 1.00 84.75 89 HIS A O 1
ATOM 730 N N . PRO A 1 90 ? -5.368 -13.287 15.222 1.00 84.94 90 PRO A N 1
ATOM 731 C CA . PRO A 1 90 ? -5.952 -14.184 14.250 1.00 84.94 90 PRO A CA 1
ATOM 732 C C . PRO A 1 90 ? -5.817 -15.642 14.693 1.00 84.94 90 PRO A C 1
ATOM 734 O O . PRO A 1 90 ? -4.810 -16.038 15.290 1.00 84.94 90 PRO A O 1
ATOM 737 N N . SER A 1 91 ? -6.775 -16.474 14.290 1.00 83.44 91 SER A N 1
ATOM 738 C CA . SER A 1 91 ? -6.794 -17.907 14.616 1.00 83.44 91 SER A CA 1
ATOM 739 C C . SER A 1 91 ? -5.564 -18.665 14.107 1.00 83.44 91 SER A C 1
ATOM 741 O O . SER A 1 91 ? -5.127 -19.636 14.717 1.00 83.44 91 SER A O 1
ATOM 743 N N . PHE A 1 92 ? -4.927 -18.196 13.029 1.00 82.94 92 PHE A N 1
ATOM 744 C CA . PHE A 1 92 ? -3.711 -18.821 12.499 1.00 82.94 92 PHE A CA 1
ATOM 745 C C . PHE A 1 92 ? -2.478 -18.660 13.408 1.00 82.94 92 PHE A C 1
ATOM 747 O O . PHE A 1 92 ? -1.475 -19.337 13.184 1.00 82.94 92 PHE A O 1
ATOM 754 N N . LYS A 1 93 ? -2.522 -17.770 14.412 1.00 81.19 93 LYS A N 1
ATOM 755 C CA . LYS A 1 93 ? -1.473 -17.624 15.438 1.00 81.19 93 LYS A CA 1
ATOM 756 C C . LYS A 1 93 ? -1.816 -18.333 16.751 1.00 81.19 93 LYS A C 1
ATOM 758 O O . LYS A 1 93 ? -1.011 -18.265 17.679 1.00 81.19 93 LYS A O 1
ATOM 763 N N . GLU A 1 94 ? -2.970 -18.992 16.858 1.00 81.00 94 GLU A N 1
ATOM 764 C CA . GLU A 1 94 ? -3.346 -19.704 18.079 1.00 81.00 94 GLU A CA 1
ATOM 765 C C . GLU A 1 94 ? -2.398 -20.882 18.330 1.00 81.00 94 GLU A C 1
ATOM 767 O O . GLU A 1 94 ? -2.339 -21.858 17.580 1.00 81.00 94 GLU A O 1
ATOM 772 N N . THR A 1 95 ? -1.650 -20.811 19.428 1.00 69.56 95 THR A N 1
ATOM 773 C CA . THR A 1 95 ? -0.971 -21.972 19.992 1.00 69.56 95 THR A CA 1
ATOM 774 C C . THR A 1 95 ? -2.017 -22.875 20.632 1.00 69.56 95 THR A C 1
ATOM 776 O O . THR A 1 95 ? -2.731 -22.462 21.544 1.00 69.56 95 THR A O 1
ATOM 779 N N . LYS A 1 96 ? -2.087 -24.138 20.196 1.00 56.84 96 LYS A N 1
ATOM 780 C CA . LYS A 1 96 ? -2.823 -25.171 20.932 1.00 56.84 96 LYS A CA 1
ATOM 781 C C . LYS A 1 96 ? -2.207 -25.290 22.323 1.00 56.84 96 LYS A C 1
ATOM 783 O O . LYS A 1 96 ? -1.137 -25.872 22.483 1.00 56.84 96 LYS A O 1
ATOM 788 N N . VAL A 1 97 ? -2.866 -24.727 23.328 1.00 57.47 97 VAL A N 1
ATOM 789 C CA . VAL A 1 97 ? -2.580 -25.062 24.719 1.00 57.47 97 VAL A CA 1
ATOM 790 C C . VAL A 1 97 ? -3.192 -26.439 24.938 1.00 57.47 97 VAL A C 1
ATOM 792 O O . VAL A 1 97 ? -4.396 -26.563 25.152 1.00 57.47 97 VAL A O 1
ATOM 795 N N . GLU A 1 98 ? -2.381 -27.491 24.816 1.00 45.94 98 GLU A N 1
ATOM 796 C CA . GLU A 1 98 ? -2.765 -28.806 25.321 1.00 45.94 98 GLU A CA 1
ATOM 797 C C . GLU A 1 98 ? -2.953 -28.684 26.833 1.00 45.94 98 GLU A C 1
ATOM 799 O O . GLU A 1 98 ? -2.000 -28.591 27.610 1.00 45.94 98 GLU A O 1
ATOM 804 N N . SER A 1 99 ? -4.212 -28.639 27.254 1.00 47.50 99 SER A N 1
ATOM 805 C CA . SER A 1 99 ? -4.614 -28.698 28.648 1.00 47.50 99 SER A CA 1
ATOM 806 C C . SER A 1 99 ? -4.382 -30.111 29.190 1.00 47.50 99 SER A C 1
ATOM 808 O O . SER A 1 99 ? -5.329 -30.860 29.421 1.00 47.50 99 SER A O 1
ATOM 810 N N . ASN A 1 100 ? -3.125 -30.484 29.425 1.00 39.03 100 ASN A N 1
ATOM 811 C CA . ASN A 1 100 ? -2.807 -31.561 30.356 1.00 39.03 100 ASN A CA 1
ATOM 812 C C . ASN A 1 100 ? -2.947 -31.002 31.774 1.00 39.03 100 ASN A C 1
ATOM 814 O O . ASN A 1 100 ? -1.979 -30.631 32.436 1.00 39.03 100 ASN A O 1
ATOM 818 N N . LEU A 1 101 ? -4.197 -30.894 32.224 1.00 44.34 101 LEU A N 1
ATOM 819 C CA . LEU A 1 101 ? -4.521 -30.615 33.613 1.00 44.34 101 LEU A CA 1
ATOM 820 C C . LEU A 1 101 ? -4.253 -31.887 34.434 1.00 44.34 101 LEU A C 1
ATOM 822 O O . LEU A 1 101 ? -5.164 -32.650 34.731 1.00 44.34 101 LEU A O 1
ATOM 826 N N . SER A 1 102 ? -2.999 -32.107 34.826 1.00 37.72 102 SER A N 1
ATOM 827 C CA . SER A 1 102 ? -2.699 -32.880 36.032 1.00 37.72 102 SER A CA 1
ATOM 828 C C . SER A 1 102 ? -1.937 -31.983 36.997 1.00 37.72 102 SER A C 1
ATOM 830 O O . SER A 1 102 ? -0.741 -31.747 36.845 1.00 37.72 102 SER A O 1
ATOM 832 N N . SER A 1 103 ? -2.694 -31.436 37.948 1.00 44.69 103 SER A N 1
A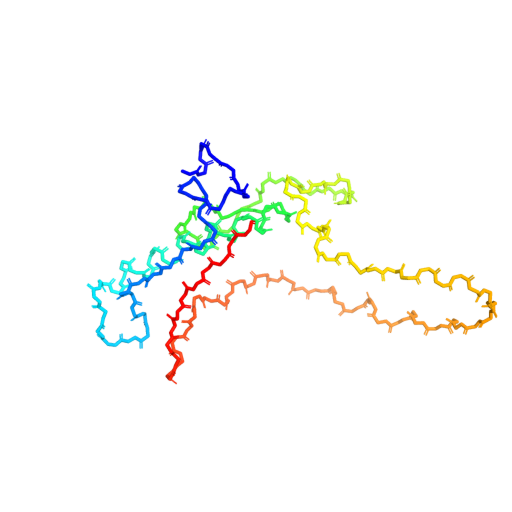TOM 833 C CA . SER A 1 103 ? -2.297 -31.173 39.333 1.00 44.69 103 SER A CA 1
ATOM 834 C C . SER A 1 103 ? -0.795 -31.219 39.631 1.00 44.69 103 SER A C 1
ATOM 836 O O . SER A 1 103 ? -0.244 -32.312 39.683 1.00 44.69 103 SER A O 1
ATOM 838 N N . HIS A 1 104 ? -0.185 -30.076 39.946 1.00 30.38 104 HIS A N 1
ATOM 839 C CA . HIS A 1 104 ? 0.662 -29.899 41.136 1.00 30.38 104 HIS A CA 1
ATOM 840 C C . HIS A 1 104 ? 0.790 -28.390 41.439 1.00 30.38 104 HIS A C 1
ATOM 842 O O . HIS A 1 104 ? 1.210 -27.629 40.565 1.00 30.38 104 HIS A O 1
ATOM 848 N N . PRO A 1 105 ? 0.402 -27.922 42.641 1.00 43.75 105 PRO A N 1
ATOM 849 C CA . PRO A 1 105 ? 0.695 -26.569 43.091 1.00 43.75 105 PRO A CA 1
ATOM 850 C C . PRO A 1 105 ? 2.167 -26.490 43.532 1.00 43.75 105 PRO A C 1
ATOM 852 O O . PRO A 1 105 ? 2.814 -27.514 43.708 1.00 43.75 105 PRO A O 1
ATOM 855 N N . TYR A 1 106 ? 2.655 -25.270 43.757 1.00 37.00 106 TYR A N 1
ATOM 856 C CA . TYR A 1 106 ? 3.974 -24.881 44.284 1.00 37.00 106 TYR A CA 1
ATOM 857 C C . TYR A 1 106 ? 5.012 -24.364 43.268 1.00 37.00 106 TYR A C 1
ATOM 859 O O . TYR A 1 106 ? 5.667 -25.088 42.527 1.00 37.00 106 TYR A O 1
ATOM 867 N N . THR A 1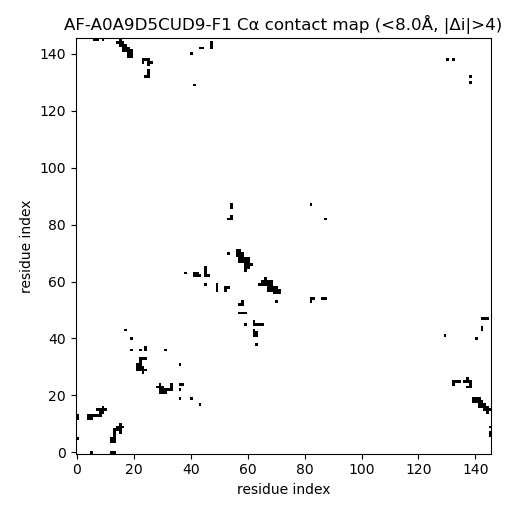 107 ? 5.257 -23.057 43.434 1.00 36.00 107 THR A N 1
ATOM 868 C CA . THR A 1 107 ? 6.518 -22.318 43.234 1.00 36.00 107 THR A CA 1
ATOM 869 C C . THR A 1 107 ? 7.015 -22.047 41.813 1.00 36.00 107 THR A C 1
ATOM 871 O O . THR A 1 107 ? 7.788 -22.811 41.259 1.00 36.00 107 THR A O 1
ATOM 874 N N . ALA A 1 108 ? 6.767 -20.817 41.347 1.00 42.78 108 ALA A N 1
ATOM 875 C CA . ALA A 1 108 ? 7.852 -19.894 40.988 1.00 42.78 108 ALA A CA 1
ATOM 876 C C . ALA A 1 108 ? 7.355 -18.434 40.961 1.00 42.78 108 ALA A C 1
ATOM 878 O O . ALA A 1 108 ? 7.004 -17.871 39.927 1.00 42.78 108 ALA A O 1
ATOM 879 N N . ARG A 1 109 ? 7.371 -17.784 42.133 1.00 43.94 109 ARG A N 1
ATOM 880 C CA . ARG A 1 109 ? 7.567 -16.330 42.213 1.00 43.94 109 ARG A CA 1
ATOM 881 C C . ARG A 1 109 ? 8.980 -16.032 41.706 1.00 43.94 109 ARG A C 1
ATOM 883 O O . ARG A 1 109 ? 9.924 -16.449 42.368 1.00 43.94 109 ARG A O 1
ATOM 890 N N . LYS A 1 110 ? 9.094 -15.294 40.598 1.00 42.25 110 LYS A N 1
ATOM 891 C CA . LYS A 1 110 ? 10.092 -14.239 40.292 1.00 42.25 110 LYS A CA 1
ATOM 892 C C . LYS A 1 110 ? 10.286 -14.122 38.777 1.00 42.25 110 LYS A C 1
ATOM 894 O O . LYS A 1 110 ? 11.145 -14.774 38.203 1.00 42.25 110 LYS A O 1
ATOM 899 N N . ALA A 1 111 ? 9.526 -13.219 38.167 1.00 39.91 111 ALA A N 1
ATOM 900 C CA . ALA A 1 111 ? 9.923 -12.522 36.944 1.00 39.91 111 ALA A CA 1
ATOM 901 C C . ALA A 1 111 ? 9.195 -11.166 36.868 1.00 39.91 111 ALA A C 1
ATOM 903 O O . ALA A 1 111 ? 8.550 -10.832 35.884 1.00 39.91 111 ALA A O 1
ATOM 904 N N . ILE A 1 112 ? 9.262 -10.388 37.952 1.00 44.94 112 ILE A N 1
ATOM 905 C CA . ILE A 1 112 ? 8.972 -8.949 37.935 1.00 44.94 112 ILE A CA 1
ATOM 906 C C . ILE A 1 112 ? 10.336 -8.270 38.005 1.00 44.94 112 ILE A C 1
ATOM 908 O O . ILE A 1 112 ? 10.889 -8.155 39.095 1.00 44.94 112 ILE A O 1
ATOM 912 N N . ASN A 1 113 ? 10.919 -7.969 36.839 1.00 38.25 113 ASN A N 1
ATOM 913 C CA . ASN A 1 113 ? 11.862 -6.861 36.592 1.00 38.25 113 ASN A CA 1
ATOM 914 C C . ASN A 1 113 ? 12.553 -6.983 35.221 1.00 38.25 113 ASN A C 1
ATOM 916 O O . ASN A 1 113 ? 13.763 -7.149 35.165 1.00 38.25 113 ASN A O 1
ATOM 920 N N . VAL A 1 114 ? 11.812 -6.876 34.108 1.00 38.44 114 VAL A N 1
ATOM 921 C CA . VAL A 1 114 ? 12.379 -6.410 32.815 1.00 38.44 114 VAL A CA 1
ATOM 922 C C . VAL A 1 114 ? 11.306 -5.703 31.957 1.00 38.44 114 VAL A C 1
ATOM 924 O O . VAL A 1 114 ? 11.243 -5.896 30.750 1.00 38.44 114 VAL A O 1
ATOM 927 N N . MET A 1 115 ? 10.391 -4.923 32.551 1.00 32.69 115 MET A N 1
ATOM 928 C CA . MET A 1 115 ? 9.267 -4.330 31.788 1.00 32.69 115 MET A CA 1
ATOM 929 C C . MET A 1 115 ? 9.132 -2.805 31.885 1.00 32.69 115 MET A C 1
ATOM 931 O O . MET A 1 115 ? 8.145 -2.258 31.413 1.00 32.69 115 MET A O 1
ATOM 935 N N . PHE A 1 116 ? 10.112 -2.101 32.461 1.00 31.72 116 PHE A N 1
ATOM 936 C CA . PHE A 1 116 ? 10.017 -0.652 32.684 1.00 31.72 116 PHE A CA 1
ATOM 937 C C . PHE A 1 116 ? 11.350 0.081 32.456 1.00 31.72 116 PHE A C 1
ATOM 939 O O . PHE A 1 116 ? 11.860 0.750 33.341 1.00 31.72 116 PHE A O 1
ATOM 946 N N . THR A 1 117 ? 11.920 -0.025 31.252 1.00 33.91 117 THR A N 1
ATOM 947 C CA . THR A 1 117 ? 12.976 0.896 30.759 1.00 33.91 117 THR A CA 1
ATOM 948 C C . THR A 1 117 ? 12.948 1.062 29.233 1.00 33.91 117 THR A C 1
ATOM 950 O O . THR A 1 117 ? 13.974 1.248 28.591 1.00 33.91 117 THR A O 1
ATOM 953 N N . TRP A 1 118 ? 11.761 1.032 28.625 1.00 34.09 118 TRP A N 1
ATOM 954 C CA . TRP A 1 118 ? 11.568 1.435 27.224 1.00 34.09 118 TRP A CA 1
ATOM 955 C C . TRP A 1 118 ? 10.431 2.458 27.116 1.00 34.09 118 TRP A C 1
ATOM 957 O O . TRP A 1 118 ? 9.475 2.310 26.367 1.00 34.09 118 TRP A O 1
ATOM 967 N N . HIS A 1 119 ? 10.527 3.517 27.917 1.00 35.56 119 HIS A N 1
ATOM 968 C CA . HIS A 1 119 ? 9.827 4.775 27.677 1.00 35.56 119 HIS A CA 1
ATOM 969 C C . HIS A 1 119 ? 10.891 5.831 27.395 1.00 35.56 119 HIS A C 1
ATOM 971 O O . HIS A 1 119 ? 11.495 6.345 28.328 1.00 35.56 119 HIS A O 1
ATOM 977 N N . HIS A 1 120 ? 11.161 6.074 26.110 1.00 34.84 120 HIS A N 1
ATOM 978 C CA . HIS A 1 120 ? 11.397 7.387 25.493 1.00 34.84 120 HIS A CA 1
ATOM 979 C C . HIS A 1 120 ? 12.006 7.196 24.094 1.00 34.84 120 HIS A C 1
ATOM 981 O O . HIS A 1 120 ? 13.008 6.509 23.935 1.00 34.84 120 HIS A O 1
ATOM 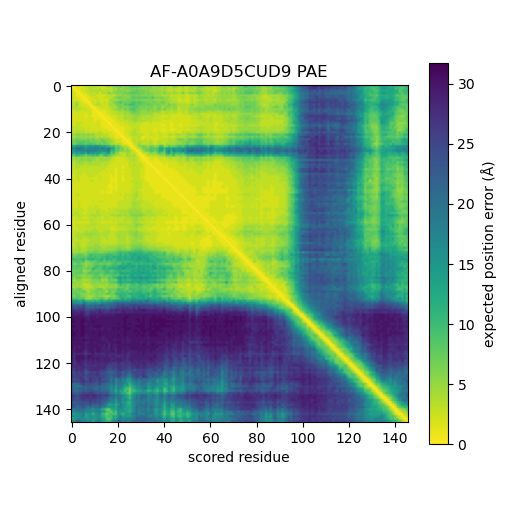987 N N . ASN A 1 121 ? 11.426 7.882 23.104 1.00 30.05 121 ASN A N 1
ATOM 988 C CA . ASN A 1 121 ? 11.881 8.000 21.710 1.00 30.05 121 ASN A CA 1
ATOM 989 C C . ASN A 1 121 ? 11.532 6.855 20.744 1.00 30.05 121 ASN A C 1
ATOM 991 O O . ASN A 1 121 ? 12.383 6.378 19.999 1.00 30.05 121 ASN A O 1
ATOM 995 N N . LEU A 1 122 ? 10.242 6.534 20.611 1.00 32.03 122 LEU A N 1
ATOM 996 C CA . LEU A 1 122 ? 9.721 6.059 19.323 1.00 32.03 122 LEU A CA 1
ATOM 997 C C . LEU A 1 122 ? 9.446 7.263 18.413 1.00 32.03 122 LEU A C 1
ATOM 999 O O . LEU A 1 122 ? 8.309 7.588 18.080 1.00 32.03 122 LEU A O 1
ATOM 1003 N N . VAL A 1 123 ? 10.519 7.919 17.966 1.00 28.64 123 VAL A N 1
ATOM 1004 C CA . VAL A 1 123 ? 10.493 8.467 16.611 1.00 28.64 123 VAL A CA 1
ATOM 1005 C C . VAL A 1 123 ? 10.431 7.230 15.728 1.00 28.64 123 VAL A C 1
ATOM 1007 O O . VAL A 1 123 ? 11.451 6.581 15.508 1.00 28.64 123 VAL A O 1
ATOM 1010 N N . TRP A 1 124 ? 9.233 6.859 15.273 1.00 29.27 124 TRP A N 1
ATOM 1011 C CA . TRP A 1 124 ? 9.065 5.902 14.184 1.00 29.27 124 TRP A CA 1
ATOM 1012 C C . TRP A 1 124 ? 9.670 6.524 12.921 1.00 29.27 124 TRP A C 1
ATOM 1014 O O . TRP A 1 124 ? 8.983 7.012 12.028 1.00 29.27 124 TRP A O 1
ATOM 1024 N N . ASN A 1 125 ? 11.000 6.533 12.854 1.00 28.19 125 ASN A N 1
ATOM 1025 C CA . ASN A 1 125 ? 11.733 6.583 11.611 1.00 28.19 125 ASN A CA 1
ATOM 1026 C C . ASN A 1 125 ? 11.465 5.237 10.938 1.00 28.19 125 ASN A C 1
ATOM 1028 O O . ASN A 1 125 ? 12.281 4.322 10.996 1.00 28.19 125 ASN A O 1
ATOM 1032 N N . VAL A 1 126 ? 10.304 5.123 10.287 1.00 34.94 126 VAL A N 1
ATOM 1033 C CA . VAL A 1 126 ? 10.077 4.155 9.210 1.00 34.94 126 VAL A CA 1
ATOM 1034 C C . VAL A 1 126 ? 10.981 4.591 8.055 1.00 34.94 126 VAL A C 1
ATOM 1036 O O . VAL A 1 126 ? 10.579 5.211 7.072 1.00 34.94 126 VAL A O 1
ATOM 1039 N N . LYS A 1 127 ? 12.276 4.368 8.255 1.00 34.09 127 LYS A N 1
ATOM 1040 C CA . LYS A 1 127 ? 13.336 4.542 7.280 1.00 34.09 127 LYS A CA 1
ATOM 1041 C C . LYS A 1 127 ? 14.102 3.236 7.181 1.00 34.09 127 LYS A C 1
ATOM 1043 O O . LYS A 1 127 ? 15.321 3.218 7.231 1.00 34.09 127 LYS A O 1
ATOM 1048 N N . GLU A 1 128 ? 13.369 2.164 6.936 1.00 34.75 128 GLU A N 1
ATOM 1049 C CA . GLU A 1 128 ? 13.874 1.157 6.017 1.00 34.75 128 GLU A CA 1
ATOM 1050 C C . GLU A 1 128 ? 13.170 1.395 4.680 1.00 34.75 128 GLU A C 1
ATOM 1052 O O . GLU A 1 128 ? 12.060 0.914 4.458 1.00 34.75 128 GLU A O 1
ATOM 1057 N N . PRO A 1 129 ? 13.733 2.260 3.810 1.00 44.00 129 PRO A N 1
ATOM 1058 C CA . PRO A 1 129 ? 13.238 2.354 2.448 1.00 44.00 129 PRO A CA 1
ATOM 1059 C C . PRO A 1 129 ? 13.413 0.981 1.788 1.00 44.00 129 PRO A C 1
ATOM 1061 O O . PRO A 1 129 ? 14.363 0.275 2.121 1.00 44.00 129 PRO A O 1
ATOM 1064 N N . MET A 1 130 ? 12.493 0.651 0.874 1.00 48.56 130 MET A N 1
ATOM 1065 C CA . MET A 1 130 ? 12.663 -0.217 -0.303 1.00 48.56 130 MET A CA 1
ATOM 1066 C C . MET A 1 130 ? 13.989 -0.982 -0.382 1.00 48.56 130 MET A C 1
ATOM 1068 O O . MET A 1 130 ? 15.023 -0.317 -0.315 1.00 48.56 130 MET A O 1
ATOM 1072 N N . PRO A 1 131 ? 13.986 -2.308 -0.651 1.00 51.12 131 PRO A N 1
ATOM 1073 C CA . PRO A 1 131 ? 15.176 -3.154 -0.569 1.00 51.12 131 PRO A CA 1
ATOM 1074 C C . PRO A 1 131 ? 16.362 -2.460 -1.230 1.00 51.12 131 PRO A C 1
ATOM 1076 O O . PRO A 1 131 ? 16.447 -2.380 -2.457 1.00 51.12 131 PRO A O 1
ATOM 1079 N N . GLN A 1 132 ? 17.245 -1.896 -0.399 1.00 47.47 132 GLN A N 1
ATOM 1080 C CA . GLN A 1 132 ? 18.421 -1.223 -0.910 1.00 47.47 132 GLN A CA 1
ATOM 1081 C C . GLN A 1 132 ? 19.221 -2.286 -1.640 1.00 47.47 132 GLN A C 1
ATOM 1083 O O . GLN A 1 132 ? 19.434 -3.388 -1.122 1.00 47.47 132 GLN A O 1
ATOM 1088 N N . CYS A 1 133 ? 19.577 -1.977 -2.881 1.00 52.16 133 CYS A N 1
ATOM 1089 C CA . CYS A 1 133 ? 20.280 -2.881 -3.765 1.00 52.16 133 CYS A CA 1
ATOM 1090 C C . CYS A 1 133 ? 21.678 -3.157 -3.229 1.00 52.16 133 CYS A C 1
ATOM 1092 O O . CYS A 1 133 ? 22.658 -2.552 -3.646 1.00 52.16 133 CYS A O 1
ATOM 1094 N N . ASN A 1 134 ? 21.754 -4.094 -2.290 1.00 45.72 134 ASN A N 1
ATOM 1095 C CA . ASN A 1 134 ? 22.997 -4.673 -1.839 1.00 45.72 134 ASN A CA 1
ATOM 1096 C C . ASN A 1 134 ? 23.536 -5.524 -2.989 1.00 45.72 134 ASN A C 1
ATOM 1098 O O . ASN A 1 134 ? 22.848 -6.416 -3.500 1.00 45.72 134 ASN A O 1
ATOM 1102 N N . VAL A 1 135 ? 24.754 -5.194 -3.419 1.00 37.03 135 VAL A N 1
ATOM 1103 C CA . VAL A 1 135 ? 25.483 -5.852 -4.507 1.00 37.03 135 VAL A CA 1
ATOM 1104 C C . VAL A 1 135 ? 25.408 -7.373 -4.307 1.00 37.03 135 VAL A C 1
ATOM 1106 O O . VAL A 1 135 ? 25.942 -7.896 -3.335 1.00 37.03 135 VAL A O 1
ATOM 1109 N N . GLY A 1 136 ? 24.688 -8.076 -5.191 1.00 35.84 136 GLY A N 1
ATOM 1110 C CA . GLY A 1 136 ? 24.570 -9.542 -5.176 1.00 35.84 136 GLY A CA 1
ATOM 1111 C C . GLY A 1 136 ? 23.178 -10.133 -4.905 1.00 35.84 136 GLY A C 1
ATOM 1112 O O . GLY A 1 136 ? 23.008 -11.335 -5.095 1.00 35.84 136 GLY A O 1
ATOM 1113 N N . LYS A 1 137 ? 22.156 -9.348 -4.526 1.00 38.69 137 LYS A N 1
ATOM 1114 C CA . LYS A 1 137 ? 20.784 -9.873 -4.330 1.00 38.69 137 LYS A CA 1
ATOM 1115 C C . LYS A 1 137 ? 19.864 -9.535 -5.512 1.00 38.69 137 LYS A C 1
ATOM 1117 O O . LYS A 1 137 ? 19.647 -8.368 -5.829 1.00 38.69 137 LYS A O 1
ATOM 1122 N N . LYS A 1 138 ? 19.282 -10.560 -6.153 1.00 39.47 138 LYS A N 1
ATOM 1123 C CA . LYS A 1 138 ? 18.138 -10.399 -7.068 1.00 39.47 138 LYS A CA 1
ATOM 1124 C C . LYS A 1 138 ? 16.916 -10.041 -6.218 1.00 39.47 138 LYS A C 1
ATOM 1126 O O . LYS A 1 138 ? 16.398 -10.887 -5.497 1.00 39.47 138 LYS A O 1
ATOM 1131 N N . SER A 1 139 ? 16.486 -8.788 -6.259 1.00 45.03 139 SER A N 1
ATOM 1132 C CA . SER A 1 139 ? 15.285 -8.314 -5.571 1.00 45.03 139 SER A CA 1
ATOM 1133 C C . SER A 1 139 ? 14.032 -8.779 -6.316 1.00 45.03 139 SER A C 1
ATOM 1135 O O . SER A 1 139 ? 13.538 -8.107 -7.217 1.00 45.03 139 SER A O 1
ATOM 1137 N N . LEU A 1 140 ? 13.517 -9.952 -5.946 1.00 43.06 140 LEU A N 1
ATOM 1138 C CA . LEU A 1 140 ? 12.145 -10.340 -6.263 1.00 43.06 140 LEU A CA 1
ATOM 1139 C C . LEU A 1 140 ? 11.244 -9.711 -5.189 1.00 43.06 140 LEU A C 1
ATOM 1141 O O . LEU A 1 140 ? 11.140 -10.222 -4.077 1.00 43.06 140 LEU A O 1
ATOM 1145 N N . GLY A 1 141 ? 10.662 -8.548 -5.481 1.00 47.72 141 GLY A N 1
ATOM 1146 C CA . GLY A 1 141 ? 9.673 -7.918 -4.605 1.00 47.72 141 GLY A CA 1
ATOM 1147 C C . GLY A 1 141 ? 8.339 -8.645 -4.732 1.00 47.72 141 GLY A C 1
ATOM 1148 O O . GLY A 1 141 ? 7.500 -8.241 -5.532 1.00 47.72 141 GLY A O 1
ATOM 1149 N N . VAL A 1 142 ? 8.179 -9.751 -4.010 1.00 45.50 142 VAL A N 1
ATOM 1150 C CA . VAL A 1 142 ? 6.887 -10.416 -3.810 1.00 45.50 142 VAL A CA 1
ATOM 1151 C C . VAL A 1 142 ? 6.297 -9.823 -2.539 1.00 45.50 142 VAL A C 1
ATOM 1153 O O . VAL A 1 142 ? 6.787 -10.092 -1.446 1.00 45.50 142 VAL A O 1
ATOM 1156 N N . TYR A 1 143 ? 5.273 -8.988 -2.685 1.00 51.38 143 TYR A N 1
ATOM 1157 C CA . TYR A 1 143 ? 4.506 -8.489 -1.547 1.00 51.38 143 TYR A CA 1
ATOM 1158 C C . TYR A 1 143 ? 3.290 -9.393 -1.386 1.00 51.38 143 TYR A C 1
ATOM 1160 O O . TYR A 1 143 ? 2.441 -9.428 -2.277 1.00 51.38 143 TYR A O 1
ATOM 1168 N N . VAL A 1 144 ? 3.270 -10.164 -0.296 1.00 44.34 144 VAL A N 1
ATOM 1169 C CA . VAL A 1 144 ? 2.129 -10.997 0.095 1.00 44.34 144 VAL A CA 1
ATOM 1170 C C . VAL A 1 144 ? 1.256 -10.175 1.024 1.00 44.34 144 VAL A C 1
ATOM 1172 O O . VAL A 1 144 ? 1.743 -9.640 2.019 1.00 44.34 144 VAL A O 1
ATOM 1175 N N . VAL A 1 145 ? -0.020 -10.083 0.690 1.00 43.12 145 VAL A N 1
ATOM 1176 C CA . VAL A 1 145 ? -1.010 -9.347 1.458 1.00 43.12 145 VAL A CA 1
ATOM 1177 C C . VAL A 1 145 ? -2.229 -10.253 1.654 1.00 43.12 145 VAL A C 1
ATOM 1179 O O . VAL A 1 145 ? -2.935 -10.519 0.685 1.00 43.12 145 VAL A O 1
ATOM 1182 N N . ASN A 1 146 ? -2.436 -10.753 2.878 1.00 42.69 146 ASN A N 1
ATOM 1183 C CA . ASN A 1 146 ? -3.616 -11.547 3.258 1.00 42.69 146 ASN A CA 1
ATOM 1184 C C . ASN A 1 146 ? -4.785 -10.637 3.635 1.00 42.69 146 ASN A C 1
ATOM 1186 O O . ASN A 1 146 ? -4.559 -9.787 4.523 1.00 42.69 146 ASN A O 1
#

Radius of gyration: 21.14 Å; Cα contacts (8 Å, |Δi|>4): 126; chains: 1; bounding box: 41×43×64 Å

Organism: NCBI:txid325984

Nearest PDB structures (foldseek):
  6bsu-assembly1_B  TM=9.996E-01  e=3.759E-12  Arabidopsis thaliana

Secondary structure (DSSP, 8-state):
-TTT--TT-BSTTSBSEEE-TT--TTSS--SS-HHHHHHHHHHHHHHHHHHHHHHTTEEESSTT---EEE-S---S-SSS---TT--SS-GGG-------------------SSSSS--S---------S----TT-----EEE--

Foldseek 3Di:
DVVPDDPDPCDPRHNQKDWDPQAFCLDPGGPDDNVVSLQVLQLVVLVQVQLVVQQVQKHAPHSRDPDIDGNDDDDPDSPVDQRPVNVVPDPVPDDPPPPPPDDDDDDDPDDPDDDPDPPDDPPVPPPPPDDDNDPPDRDGPIDGHD

Mean predicted aligned error: 13.86 Å